Protein AF-A0A662I3J3-F1 (afdb_monomer_lite)

Radius of gyration: 15.55 Å; chains: 1; bounding box: 36×36×42 Å

Sequence (158 aa):
MALTEMMDKYGAEEALRKIFRWGYEMGHKYALRLGKDLKRYTNIFKDSPFFGRLGWYLFSGNIPQVEVHVIEIEGYKVLEIFVRDYNCPWCLGFEYSYPICSYPCGTYEAGTLTWFMLIGKIDEYCAITRESKCKARGGPCCKLSVVYSKRAFNRKVR

pLDDT: mean 90.71, std 9.16, range [44.16, 97.69]

Secondary structure (DSSP, 8-state):
-HHHHHHHHH-HHHHHHHHHHHHHHHHHHHHHHTHHHHTT---HHH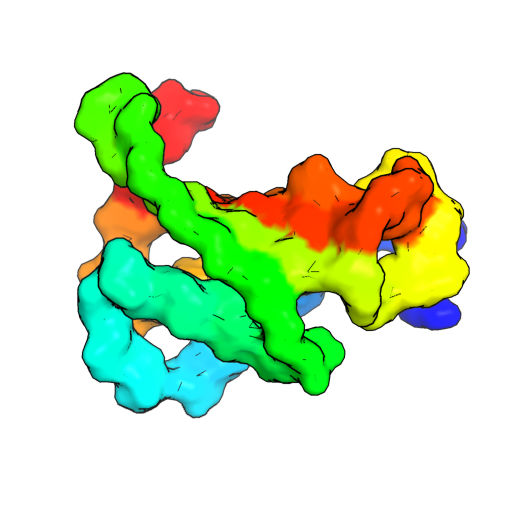HHHHHHHHHHHHHHSSPPEEEEEEEEETTEEEEEEEEEETT-GGGTT---SS--THHHHHHHHHHHHHHHHHTT-TTTEEEEEEEEE-GGGT-SSEEEEEEEEEHHHHTT--

Structure (mmCIF, N/CA/C/O backbone):
data_AF-A0A662I3J3-F1
#
_entry.id   AF-A0A662I3J3-F1
#
loop_
_atom_site.group_PDB
_atom_site.id
_atom_site.type_symbol
_atom_site.label_atom_id
_atom_site.label_alt_id
_atom_site.label_comp_id
_atom_site.label_asym_id
_atom_site.label_entity_id
_atom_site.label_seq_id
_atom_site.pdbx_PDB_ins_code
_atom_site.Cartn_x
_atom_site.Cartn_y
_atom_site.Cartn_z
_atom_site.occupancy
_atom_site.B_iso_or_equiv
_atom_site.auth_seq_id
_atom_site.auth_comp_id
_atom_site.auth_asym_id
_atom_site.auth_atom_id
_atom_site.pdbx_PDB_model_num
ATOM 1 N N . MET A 1 1 ? 11.584 -10.710 -17.790 1.00 62.31 1 MET A N 1
ATOM 2 C CA . MET A 1 1 ? 10.938 -10.471 -16.473 1.00 62.31 1 MET A CA 1
ATOM 3 C C . MET A 1 1 ? 9.516 -10.047 -16.775 1.00 62.31 1 MET A C 1
ATOM 5 O O . MET A 1 1 ? 9.337 -9.211 -17.646 1.00 62.31 1 MET A O 1
ATOM 9 N N . ALA A 1 2 ? 8.512 -10.558 -16.062 1.00 79.12 2 ALA A N 1
ATOM 10 C CA . ALA A 1 2 ? 7.109 -10.325 -16.426 1.00 79.12 2 ALA A CA 1
ATOM 11 C C . ALA A 1 2 ? 6.741 -8.837 -16.644 1.00 79.12 2 ALA A C 1
ATOM 13 O O . ALA A 1 2 ? 5.968 -8.531 -17.545 1.00 79.12 2 ALA A O 1
ATOM 14 N N . LEU A 1 3 ? 7.328 -7.898 -15.884 1.00 83.75 3 LEU A N 1
ATOM 15 C CA . LEU A 1 3 ? 7.091 -6.461 -16.075 1.00 83.75 3 LEU A CA 1
ATOM 16 C C . LEU A 1 3 ? 7.654 -5.921 -17.401 1.00 83.75 3 LEU A C 1
ATOM 18 O O . LEU A 1 3 ? 6.933 -5.205 -18.088 1.00 83.75 3 LEU A O 1
ATOM 22 N N . THR A 1 4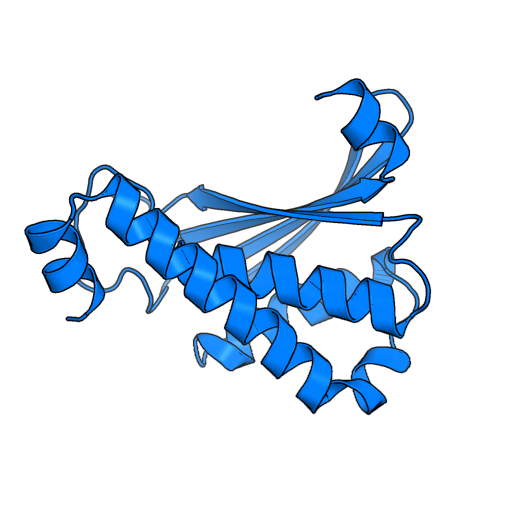 ? 8.896 -6.260 -17.774 1.00 83.06 4 THR A N 1
ATOM 23 C CA . THR A 1 4 ? 9.499 -5.795 -19.041 1.00 83.06 4 THR A CA 1
ATOM 24 C C . THR A 1 4 ? 8.694 -6.302 -20.230 1.00 83.06 4 THR A C 1
ATOM 26 O O . THR A 1 4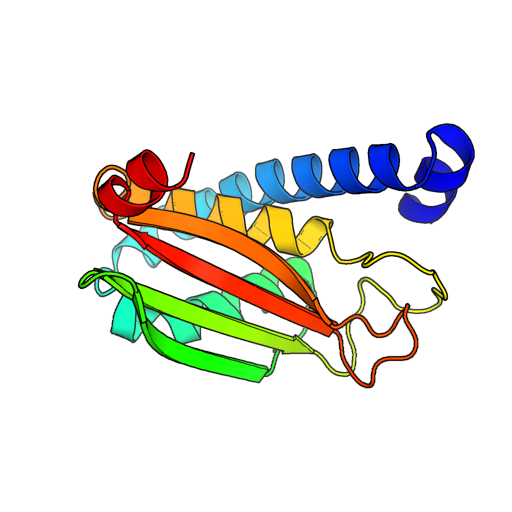 ? 8.287 -5.521 -21.077 1.00 83.06 4 THR A O 1
ATOM 29 N N . GLU A 1 5 ? 8.338 -7.587 -20.217 1.00 86.56 5 GLU A N 1
ATOM 30 C CA . GLU A 1 5 ? 7.530 -8.211 -21.272 1.00 86.56 5 GLU A CA 1
ATOM 31 C C . GLU A 1 5 ? 6.141 -7.562 -21.396 1.00 86.56 5 GLU A C 1
ATOM 33 O O . GLU A 1 5 ? 5.612 -7.396 -22.495 1.00 86.56 5 GLU A O 1
ATOM 38 N N . MET A 1 6 ? 5.538 -7.158 -20.273 1.00 89.69 6 MET A N 1
ATOM 39 C CA . MET A 1 6 ? 4.275 -6.423 -20.284 1.00 89.69 6 MET A CA 1
ATOM 40 C C . MET A 1 6 ? 4.431 -4.996 -20.812 1.00 89.69 6 MET A C 1
ATOM 42 O O . MET A 1 6 ? 3.553 -4.541 -21.545 1.00 89.69 6 MET A O 1
ATOM 46 N N . MET A 1 7 ? 5.508 -4.297 -20.447 1.00 90.50 7 MET A N 1
ATOM 47 C CA . MET A 1 7 ? 5.792 -2.949 -20.947 1.00 90.50 7 MET A CA 1
ATOM 48 C C . MET A 1 7 ? 6.019 -2.961 -22.459 1.00 90.50 7 MET A C 1
ATOM 50 O O . MET A 1 7 ? 5.418 -2.146 -23.155 1.00 90.50 7 MET A O 1
ATOM 54 N N . ASP A 1 8 ? 6.792 -3.922 -22.964 1.00 89.44 8 ASP A N 1
ATOM 55 C CA . ASP A 1 8 ? 7.070 -4.073 -24.395 1.00 89.44 8 ASP A CA 1
ATOM 56 C C . ASP A 1 8 ? 5.792 -4.381 -25.190 1.00 89.44 8 ASP A C 1
ATOM 58 O O . ASP A 1 8 ? 5.596 -3.880 -26.295 1.00 89.44 8 ASP A O 1
ATOM 62 N N . LYS A 1 9 ? 4.884 -5.182 -24.617 1.00 94.44 9 LYS A N 1
ATOM 63 C CA . LYS A 1 9 ? 3.655 -5.614 -25.294 1.00 94.44 9 LYS A CA 1
ATOM 64 C C . LYS A 1 9 ? 2.503 -4.606 -25.229 1.00 94.44 9 LYS A C 1
ATOM 66 O O . LYS A 1 9 ? 1.732 -4.514 -26.181 1.00 94.44 9 LYS A O 1
ATOM 71 N N . TYR A 1 10 ? 2.319 -3.921 -24.100 1.00 92.38 10 TYR A N 1
ATOM 72 C CA . TYR A 1 10 ? 1.129 -3.093 -23.837 1.00 92.38 10 TYR A CA 1
ATOM 73 C C . TYR A 1 10 ? 1.438 -1.604 -23.638 1.00 92.38 10 TYR A C 1
ATOM 75 O O . TYR A 1 10 ? 0.510 -0.805 -23.519 1.00 92.38 10 TYR A O 1
ATOM 83 N N . GLY A 1 11 ? 2.715 -1.225 -23.577 1.00 92.31 11 GLY A N 1
ATOM 84 C CA . GLY A 1 11 ? 3.152 0.095 -23.143 1.00 92.31 11 GLY A CA 1
ATOM 85 C C . GLY A 1 11 ? 3.249 0.212 -21.619 1.00 92.31 11 GLY A C 1
ATOM 86 O O . GLY A 1 11 ? 2.600 -0.514 -20.860 1.00 92.31 11 GLY A O 1
ATOM 87 N N . ALA A 1 12 ? 4.073 1.158 -21.164 1.00 90.00 12 ALA A N 1
ATOM 88 C CA . ALA A 1 12 ? 4.394 1.347 -19.751 1.00 90.00 12 ALA A CA 1
ATOM 89 C C . ALA A 1 12 ? 3.161 1.568 -18.870 1.00 90.00 12 ALA A C 1
ATOM 91 O O . ALA A 1 12 ? 2.994 0.900 -17.853 1.00 90.00 12 ALA A O 1
ATOM 92 N N . GLU A 1 13 ? 2.285 2.492 -19.259 1.00 91.19 13 GLU A N 1
ATOM 93 C CA . GLU A 1 13 ? 1.138 2.887 -18.443 1.00 91.19 13 GLU A CA 1
ATOM 94 C C . GLU A 1 13 ? 0.161 1.724 -18.226 1.00 91.19 13 GLU A C 1
ATOM 96 O O . GLU A 1 13 ? -0.219 1.423 -17.092 1.00 91.19 13 GLU A O 1
ATOM 101 N N . GLU A 1 14 ? -0.194 1.010 -19.296 1.00 93.88 14 GLU A N 1
ATOM 102 C CA . GLU A 1 14 ? -1.112 -0.125 -19.206 1.00 93.88 14 GLU A CA 1
ATOM 103 C C . GLU A 1 14 ? -0.477 -1.307 -18.462 1.00 93.88 14 GLU A C 1
ATOM 105 O O . GLU A 1 14 ? -1.155 -1.971 -17.671 1.00 93.88 14 GLU A O 1
ATOM 110 N N . ALA A 1 15 ? 0.825 -1.550 -18.651 1.00 93.56 15 ALA A N 1
ATOM 111 C CA . ALA A 1 15 ? 1.559 -2.555 -17.890 1.00 93.56 15 ALA A CA 1
ATOM 112 C C . ALA A 1 15 ? 1.524 -2.248 -16.385 1.00 93.56 15 ALA A C 1
ATOM 114 O O . ALA A 1 15 ? 1.117 -3.100 -15.592 1.00 93.56 15 ALA A O 1
ATOM 115 N N . LEU A 1 16 ? 1.856 -1.015 -15.989 1.00 93.12 16 LEU A N 1
ATOM 116 C CA . LEU A 1 16 ? 1.829 -0.575 -14.592 1.00 93.12 16 LEU A CA 1
ATOM 117 C C . LEU A 1 16 ? 0.412 -0.631 -14.004 1.00 93.12 16 LEU A C 1
ATOM 119 O O . LEU A 1 16 ? 0.238 -1.080 -12.870 1.00 93.12 16 LEU A O 1
ATOM 123 N N . ARG A 1 17 ? -0.623 -0.277 -14.781 1.00 94.62 17 ARG A N 1
ATOM 124 C CA . ARG A 1 17 ? -2.031 -0.402 -14.367 1.00 94.62 17 ARG A CA 1
ATOM 125 C C . ARG A 1 17 ? -2.424 -1.853 -14.095 1.00 94.62 17 ARG A C 1
ATOM 127 O O . ARG A 1 17 ? -3.085 -2.135 -13.095 1.00 94.62 17 ARG A O 1
ATOM 134 N N . LYS A 1 18 ? -2.032 -2.787 -14.966 1.00 95.50 18 LYS A N 1
ATOM 135 C CA . LYS A 1 18 ? -2.298 -4.223 -14.779 1.00 95.50 18 LYS A CA 1
ATOM 136 C C . LYS A 1 18 ? -1.550 -4.778 -13.568 1.00 95.50 18 LYS A C 1
ATOM 138 O O . LYS A 1 18 ? -2.143 -5.496 -12.768 1.00 95.50 18 LYS A O 1
ATOM 143 N N . ILE A 1 19 ? -0.288 -4.397 -13.394 1.00 94.44 19 ILE A N 1
ATOM 144 C CA . ILE A 1 19 ? 0.533 -4.806 -12.250 1.00 94.44 19 ILE A CA 1
ATOM 145 C C . ILE A 1 19 ? -0.014 -4.244 -10.931 1.00 94.44 19 ILE A C 1
ATOM 147 O O . ILE A 1 19 ? -0.059 -4.964 -9.934 1.00 94.44 19 ILE A O 1
ATOM 151 N N . PHE A 1 20 ? -0.511 -3.004 -10.927 1.00 95.88 20 PHE A N 1
ATOM 152 C CA . PHE A 1 20 ? -1.235 -2.444 -9.787 1.00 95.88 20 PHE A CA 1
ATOM 153 C C . PHE A 1 20 ? -2.474 -3.275 -9.445 1.00 95.88 20 PHE A C 1
ATOM 155 O O . PHE A 1 20 ? -2.656 -3.641 -8.287 1.00 95.88 20 PHE A O 1
ATOM 162 N N . ARG A 1 21 ? -3.313 -3.608 -10.438 1.00 96.81 21 ARG A N 1
ATOM 163 C CA . ARG A 1 21 ? -4.515 -4.436 -10.223 1.00 96.81 21 ARG A CA 1
ATOM 164 C C . ARG A 1 21 ? -4.166 -5.806 -9.655 1.00 96.81 21 ARG A C 1
ATOM 166 O O . ARG A 1 21 ? -4.836 -6.268 -8.738 1.00 96.81 21 ARG A O 1
ATOM 173 N N . TRP A 1 22 ? -3.095 -6.420 -10.147 1.00 95.69 22 TRP A N 1
ATOM 174 C CA . TRP A 1 22 ? -2.628 -7.688 -9.603 1.00 95.69 22 TRP A CA 1
ATOM 175 C C . TRP A 1 22 ? -2.200 -7.550 -8.136 1.00 95.69 22 TRP A C 1
ATOM 177 O O . TRP A 1 22 ? -2.652 -8.324 -7.293 1.00 95.69 22 TRP A O 1
ATOM 187 N N . GLY A 1 23 ? -1.410 -6.524 -7.807 1.00 96.56 23 GLY A N 1
ATOM 188 C CA . GLY A 1 23 ? -1.071 -6.207 -6.418 1.00 96.56 23 GLY A CA 1
ATOM 189 C C . GLY A 1 23 ? -2.315 -5.994 -5.556 1.00 96.56 23 GLY A C 1
ATOM 190 O O . GLY A 1 23 ? -2.425 -6.549 -4.468 1.00 96.56 23 GLY A O 1
ATOM 191 N N . TYR A 1 24 ? -3.305 -5.271 -6.075 1.00 97.69 24 TYR A N 1
ATOM 192 C CA . TYR A 1 24 ? -4.575 -5.015 -5.403 1.00 97.69 24 TYR A CA 1
ATOM 193 C C . TYR A 1 24 ? -5.333 -6.314 -5.063 1.00 97.69 24 TYR A C 1
ATOM 195 O O . TYR A 1 24 ? -5.725 -6.537 -3.918 1.00 97.69 24 TYR A O 1
ATOM 203 N N . GLU A 1 25 ? -5.474 -7.243 -6.008 1.00 97.62 25 GLU A N 1
ATOM 204 C CA . GLU A 1 25 ? -6.082 -8.552 -5.730 1.00 97.62 25 GLU A CA 1
ATOM 205 C C . GLU A 1 25 ? -5.295 -9.360 -4.685 1.00 97.62 25 GLU A C 1
ATOM 207 O O . GLU A 1 25 ? -5.880 -10.003 -3.806 1.00 97.62 25 GLU A O 1
ATOM 212 N N . MET A 1 26 ? -3.963 -9.318 -4.756 1.00 96.94 26 MET A N 1
ATOM 213 C CA . MET A 1 26 ? -3.094 -10.024 -3.816 1.00 96.94 26 MET A CA 1
ATOM 214 C C . MET A 1 26 ? -3.151 -9.424 -2.409 1.00 96.94 26 MET A C 1
ATOM 216 O O . MET A 1 26 ? -3.193 -10.174 -1.434 1.00 96.94 26 MET A O 1
ATOM 220 N N . GLY A 1 27 ? -3.246 -8.099 -2.284 1.00 97.06 27 GLY A N 1
ATOM 221 C CA . GLY A 1 27 ? -3.412 -7.402 -1.007 1.00 97.06 27 GLY A CA 1
ATOM 222 C C . GLY A 1 27 ? -4.642 -7.873 -0.236 1.00 97.06 27 GLY A C 1
ATOM 223 O O . GLY A 1 27 ? -4.536 -8.201 0.948 1.00 97.06 27 GLY A O 1
ATOM 224 N N . HIS A 1 28 ? -5.785 -8.012 -0.919 1.00 97.12 28 HIS A N 1
ATOM 225 C CA . HIS A 1 28 ? -6.989 -8.603 -0.328 1.00 97.12 28 HIS A CA 1
ATOM 226 C C . HIS A 1 28 ? -6.739 -10.029 0.176 1.00 97.12 28 HIS A C 1
ATOM 228 O O . HIS A 1 28 ? -7.050 -10.351 1.325 1.00 97.12 28 HIS A O 1
ATOM 234 N N . LYS A 1 29 ? -6.137 -10.884 -0.660 1.00 96.44 29 LYS A N 1
ATOM 235 C CA . LYS A 1 29 ? -5.854 -12.285 -0.311 1.00 96.44 29 LYS A CA 1
ATOM 236 C C . LYS A 1 29 ? -4.929 -12.405 0.903 1.00 96.44 29 LYS A C 1
ATOM 238 O O . LYS A 1 29 ? -5.207 -13.203 1.798 1.00 96.44 29 LYS A O 1
ATOM 243 N N . TYR A 1 30 ? -3.858 -11.611 0.965 1.00 94.81 30 TYR A N 1
ATOM 244 C CA . TYR A 1 30 ? -2.925 -11.628 2.094 1.00 94.81 30 TYR A CA 1
ATOM 245 C C . TYR A 1 30 ? -3.593 -11.188 3.396 1.00 94.81 30 TYR A C 1
ATOM 247 O O . TYR A 1 30 ? -3.467 -11.873 4.412 1.00 94.81 30 TYR A O 1
ATOM 255 N N . ALA A 1 31 ? -4.350 -10.090 3.367 1.00 95.50 31 ALA A N 1
ATOM 256 C CA . ALA A 1 31 ? -5.037 -9.597 4.553 1.00 95.50 31 ALA A CA 1
ATOM 257 C C . ALA A 1 31 ? -6.121 -10.571 5.047 1.00 95.50 31 ALA A C 1
ATOM 259 O O . ALA A 1 31 ? -6.225 -10.810 6.249 1.00 95.50 31 ALA A O 1
ATOM 260 N N . LEU A 1 32 ? -6.881 -11.199 4.141 1.00 95.81 32 LEU A N 1
ATOM 261 C CA . LEU A 1 32 ? -7.865 -12.227 4.503 1.00 95.81 32 LEU A CA 1
ATOM 262 C C . LEU A 1 32 ? -7.211 -13.466 5.126 1.00 95.81 32 LEU A C 1
ATOM 264 O O . LEU A 1 32 ? -7.730 -13.993 6.111 1.00 95.81 32 LEU A O 1
ATOM 268 N N . ARG A 1 33 ? -6.050 -13.901 4.613 1.00 94.94 33 ARG A N 1
ATOM 269 C CA . ARG A 1 33 ? -5.284 -15.023 5.187 1.00 94.94 33 ARG A CA 1
ATOM 270 C C . ARG A 1 33 ? -4.870 -14.758 6.637 1.00 94.94 33 ARG A C 1
ATOM 272 O O . ARG A 1 33 ? -4.870 -15.683 7.441 1.00 94.94 33 ARG A O 1
ATOM 279 N N . LEU A 1 34 ? -4.563 -13.506 6.968 1.00 93.69 34 LEU A N 1
ATOM 280 C CA . LEU A 1 34 ? -4.208 -13.060 8.319 1.00 93.69 34 LEU A CA 1
ATOM 281 C C . LEU A 1 34 ? -5.421 -12.582 9.133 1.00 93.69 34 LEU A C 1
ATOM 283 O O . LEU A 1 34 ? -5.264 -12.026 10.217 1.00 93.69 34 LEU A O 1
ATOM 287 N N . GLY A 1 35 ? -6.645 -12.770 8.632 1.00 92.75 35 GLY A N 1
ATOM 288 C CA . GLY A 1 35 ? -7.813 -12.033 9.109 1.00 92.75 35 GLY A CA 1
ATOM 289 C C . GLY A 1 35 ? -8.119 -12.189 10.602 1.00 92.75 35 GLY A C 1
ATOM 290 O O . GLY A 1 35 ? -8.577 -11.234 11.227 1.00 92.75 35 GLY A O 1
ATOM 291 N N . LYS A 1 36 ? -7.843 -13.355 11.205 1.00 91.69 36 LYS A N 1
ATOM 292 C CA . LYS A 1 36 ? -8.017 -13.561 12.658 1.00 91.69 36 LYS A CA 1
ATOM 293 C C . LYS A 1 36 ? -7.029 -12.734 13.483 1.00 91.69 36 LYS A C 1
ATOM 295 O O . LYS A 1 36 ? -7.409 -12.207 14.526 1.00 91.69 36 LYS A O 1
ATOM 300 N N . ASP A 1 37 ? -5.795 -12.610 13.010 1.00 93.19 37 ASP A N 1
ATOM 301 C CA . ASP A 1 37 ? -4.736 -11.870 13.690 1.00 93.19 37 ASP A CA 1
ATOM 302 C C . ASP A 1 37 ? -4.916 -10.365 13.496 1.00 93.19 37 ASP A C 1
ATOM 304 O O . ASP A 1 37 ? -4.853 -9.607 14.462 1.00 93.19 37 ASP A O 1
ATOM 308 N N . LEU A 1 38 ? -5.257 -9.932 12.275 1.00 93.00 38 LEU A N 1
ATOM 309 C CA . LEU A 1 38 ? -5.449 -8.512 11.961 1.00 93.00 38 LEU A CA 1
ATOM 310 C C . LEU A 1 38 ? -6.603 -7.872 12.742 1.00 93.00 38 LEU A C 1
ATOM 312 O O . LEU A 1 38 ? -6.527 -6.696 13.087 1.00 93.00 38 LEU A O 1
ATOM 316 N N . LYS A 1 39 ? -7.642 -8.643 13.087 1.00 93.81 39 LYS A N 1
ATOM 317 C CA . LYS A 1 39 ? -8.773 -8.172 13.908 1.00 93.81 39 LYS A CA 1
ATOM 318 C C . LYS A 1 39 ? -8.376 -7.705 15.310 1.00 93.81 39 LYS A C 1
ATOM 320 O O . LYS A 1 39 ? -9.139 -6.976 15.935 1.00 93.81 39 LYS A O 1
ATOM 325 N N . ARG A 1 40 ? -7.207 -8.114 15.811 1.00 93.94 40 ARG A N 1
ATOM 326 C CA . ARG A 1 40 ? -6.694 -7.700 17.127 1.00 93.94 40 ARG A CA 1
ATOM 327 C C . ARG A 1 40 ? -6.129 -6.276 17.115 1.00 93.94 40 ARG A C 1
ATOM 329 O O . ARG A 1 40 ? -5.991 -5.676 18.176 1.00 93.94 40 ARG A O 1
ATOM 336 N N . TYR A 1 41 ? -5.829 -5.741 15.933 1.00 94.38 41 TYR A N 1
ATOM 337 C CA . TYR A 1 41 ? -5.244 -4.419 15.731 1.00 94.38 41 TYR A CA 1
ATOM 338 C C . TYR A 1 41 ? -6.336 -3.434 15.314 1.00 94.38 41 TYR A C 1
ATOM 340 O O . TYR A 1 41 ? -6.605 -3.242 14.129 1.00 94.38 41 TYR A O 1
ATOM 348 N N . THR A 1 42 ? -7.039 -2.871 16.294 1.00 93.12 42 THR A N 1
ATOM 349 C CA . THR A 1 42 ? -8.198 -1.993 16.067 1.00 93.12 42 THR A CA 1
ATOM 350 C C . THR A 1 42 ? -7.852 -0.506 16.114 1.00 93.12 42 THR A C 1
ATOM 352 O O . THR A 1 42 ? -8.666 0.326 15.707 1.00 93.12 42 THR A O 1
ATOM 355 N N . ASN A 1 43 ? -6.656 -0.136 16.584 1.00 92.69 43 ASN A N 1
ATOM 356 C CA . ASN A 1 43 ? -6.248 1.256 16.698 1.00 92.69 43 ASN A CA 1
ATOM 357 C C . ASN A 1 43 ? -5.445 1.660 15.462 1.00 92.69 43 ASN A C 1
ATOM 359 O O . ASN A 1 43 ? -4.225 1.512 15.422 1.00 92.69 43 ASN A O 1
ATOM 363 N N . ILE A 1 44 ? -6.139 2.232 14.472 1.00 90.75 44 ILE A N 1
ATOM 364 C CA . ILE A 1 44 ? -5.548 2.589 13.175 1.00 90.75 44 ILE A CA 1
ATOM 365 C C . ILE A 1 44 ? -4.244 3.378 13.339 1.00 90.75 44 ILE A C 1
ATOM 367 O O . ILE A 1 44 ? -3.241 3.038 12.721 1.00 90.75 44 ILE A O 1
ATOM 371 N N . PHE A 1 45 ? -4.222 4.390 14.203 1.00 88.31 45 PHE A N 1
ATOM 372 C CA . PHE A 1 45 ? -3.060 5.262 14.382 1.00 88.31 45 PHE A CA 1
ATOM 373 C C . PHE A 1 45 ? -1.876 4.533 15.024 1.00 88.31 45 PHE A C 1
ATOM 375 O O . PHE A 1 45 ? -0.747 4.657 14.554 1.00 88.31 45 PHE A O 1
ATOM 382 N N . LYS A 1 46 ? -2.136 3.752 16.077 1.00 91.56 46 LYS A N 1
ATOM 383 C CA . LYS A 1 46 ? -1.100 3.022 16.818 1.00 91.56 46 LYS A CA 1
ATOM 384 C C . LYS A 1 46 ? -0.544 1.840 16.026 1.00 91.56 46 LYS A C 1
ATOM 386 O O . LYS A 1 46 ? 0.651 1.565 16.098 1.00 91.56 46 LYS A O 1
ATOM 391 N N . ASP A 1 47 ? -1.400 1.154 15.277 1.00 93.88 47 ASP A N 1
ATOM 392 C CA . ASP A 1 47 ? -1.067 -0.124 14.649 1.00 93.88 47 ASP A CA 1
ATOM 393 C C . ASP A 1 47 ? -0.483 0.055 13.236 1.00 93.88 47 ASP A C 1
ATOM 395 O O . ASP A 1 47 ? 0.230 -0.813 12.733 1.00 93.88 47 ASP A O 1
ATOM 399 N N . SER A 1 48 ? -0.700 1.210 12.601 1.00 91.94 48 SER A N 1
ATOM 400 C CA . SER A 1 48 ? -0.207 1.524 11.250 1.00 91.94 48 SER A CA 1
ATOM 401 C C . SER A 1 48 ? 1.286 1.275 10.996 1.00 91.94 48 SER A C 1
ATOM 403 O O . SER A 1 48 ? 1.604 0.696 9.953 1.00 91.94 48 SER A O 1
ATOM 405 N N . PRO A 1 49 ? 2.224 1.631 11.902 1.00 93.56 49 PRO A N 1
ATOM 406 C CA . PRO A 1 49 ? 3.639 1.319 11.702 1.00 93.56 49 PRO A CA 1
ATOM 407 C C . PRO A 1 49 ? 3.911 -0.185 11.562 1.00 93.56 49 PRO A C 1
ATOM 409 O O . PRO A 1 49 ? 4.804 -0.586 10.817 1.00 93.56 49 PRO A O 1
ATOM 412 N N . PHE A 1 50 ? 3.158 -1.026 12.279 1.00 93.31 50 PHE A N 1
ATOM 413 C CA . PHE A 1 50 ? 3.271 -2.477 12.165 1.00 93.31 50 PHE A CA 1
ATOM 414 C C . PHE A 1 50 ? 2.790 -2.952 10.792 1.00 93.31 50 PHE A C 1
ATOM 416 O O . PHE A 1 50 ? 3.515 -3.691 10.131 1.00 93.31 50 PHE A O 1
ATOM 423 N N . PHE A 1 51 ? 1.644 -2.461 10.314 1.00 92.25 51 PHE A N 1
ATOM 424 C CA . PHE A 1 51 ? 1.131 -2.794 8.980 1.00 92.25 51 PHE A CA 1
ATOM 425 C C . PHE A 1 51 ? 2.073 -2.366 7.853 1.00 92.25 51 PHE A C 1
ATOM 427 O O . PHE A 1 51 ? 2.296 -3.141 6.924 1.00 92.25 51 PHE A O 1
ATOM 434 N N . GLY A 1 52 ? 2.685 -1.183 7.965 1.00 93.50 52 GLY A N 1
ATOM 435 C CA . GLY A 1 52 ? 3.693 -0.710 7.013 1.00 93.50 52 GLY A CA 1
ATOM 436 C C . GLY A 1 52 ? 4.963 -1.571 6.963 1.00 93.50 52 GLY A C 1
ATOM 437 O O . GLY A 1 52 ? 5.685 -1.537 5.974 1.00 93.50 52 GLY A O 1
ATOM 438 N N . ARG A 1 53 ? 5.267 -2.353 8.009 1.00 95.88 53 ARG A N 1
ATOM 439 C CA . ARG A 1 53 ? 6.378 -3.324 7.984 1.00 95.88 53 ARG A CA 1
ATOM 440 C C . ARG A 1 53 ? 5.914 -4.698 7.529 1.00 95.88 53 ARG A C 1
ATOM 442 O O . ARG A 1 53 ? 6.546 -5.300 6.667 1.00 95.88 53 ARG A O 1
ATOM 449 N N . LEU A 1 54 ? 4.813 -5.179 8.105 1.00 93.81 54 LEU A N 1
ATOM 450 C CA . LEU A 1 54 ? 4.256 -6.497 7.829 1.00 93.81 54 LEU A CA 1
ATOM 451 C C . LEU A 1 54 ? 3.908 -6.649 6.350 1.00 93.81 54 LEU A C 1
ATOM 453 O O . LEU A 1 54 ? 4.273 -7.656 5.755 1.00 93.81 54 LEU A O 1
ATOM 457 N N . GLY A 1 55 ? 3.241 -5.650 5.761 1.00 92.81 55 GLY A N 1
ATOM 458 C CA . GLY A 1 55 ? 2.885 -5.666 4.346 1.00 92.81 55 GLY A CA 1
ATOM 459 C C . GLY A 1 55 ? 4.116 -5.922 3.486 1.00 92.81 55 GLY A C 1
ATOM 460 O O . GLY A 1 55 ? 4.189 -6.947 2.816 1.00 92.81 55 GLY A O 1
ATOM 461 N N . TRP A 1 56 ? 5.115 -5.044 3.583 1.00 95.44 56 TRP A N 1
ATOM 462 C CA . TRP A 1 56 ? 6.348 -5.156 2.804 1.00 95.44 56 TRP A CA 1
ATOM 463 C C . TRP A 1 56 ? 7.073 -6.474 3.036 1.00 95.44 56 TRP A C 1
ATOM 465 O O . TRP A 1 56 ? 7.483 -7.107 2.073 1.00 95.44 56 TRP A O 1
ATOM 475 N N . TYR A 1 57 ? 7.175 -6.933 4.283 1.00 94.31 57 TYR A N 1
ATOM 476 C CA . TYR A 1 57 ? 7.811 -8.212 4.580 1.00 94.31 57 TYR A CA 1
ATOM 477 C C . TYR A 1 57 ? 7.128 -9.383 3.863 1.00 94.31 57 TYR A C 1
ATOM 479 O O . TYR A 1 57 ? 7.808 -10.219 3.271 1.00 94.31 57 TYR A O 1
ATOM 487 N N . LEU A 1 58 ? 5.792 -9.416 3.845 1.00 91.75 58 LEU A N 1
ATOM 488 C CA . LEU A 1 58 ? 5.031 -10.505 3.226 1.00 91.75 58 LEU A CA 1
ATOM 489 C C . LEU A 1 58 ? 5.218 -10.600 1.711 1.00 91.75 58 LEU A C 1
ATOM 491 O O . LEU A 1 58 ? 5.161 -11.706 1.178 1.00 91.75 58 LEU A O 1
ATOM 495 N N . PHE A 1 59 ? 5.397 -9.474 1.014 1.00 88.00 59 PHE A N 1
ATOM 496 C CA . PHE A 1 59 ? 5.495 -9.481 -0.448 1.00 88.00 59 PHE A CA 1
ATOM 497 C C . PHE A 1 59 ? 6.908 -9.234 -0.993 1.00 88.00 59 PHE A C 1
ATOM 499 O O . PHE A 1 59 ? 7.213 -9.722 -2.075 1.00 88.00 59 PHE A O 1
ATOM 506 N N . SER A 1 60 ? 7.770 -8.516 -0.273 1.00 91.06 60 SER A N 1
ATOM 507 C CA . SER A 1 60 ? 9.142 -8.183 -0.691 1.00 91.06 60 SER A CA 1
ATOM 508 C C . SER A 1 60 ? 10.207 -9.055 -0.024 1.00 91.06 60 SER A C 1
ATOM 510 O O . SER A 1 60 ? 11.338 -9.092 -0.498 1.00 91.06 60 SER A O 1
ATOM 512 N N . GLY A 1 61 ? 9.885 -9.731 1.085 1.00 92.06 61 GLY A N 1
ATOM 513 C CA . GLY A 1 61 ? 10.815 -10.614 1.800 1.00 92.06 61 GLY A CA 1
ATOM 514 C C . GLY A 1 61 ? 11.854 -9.909 2.683 1.00 92.06 61 GLY A C 1
ATOM 515 O O . GLY A 1 61 ? 12.689 -10.577 3.287 1.00 92.06 61 GLY A O 1
ATOM 516 N N . ASN A 1 62 ? 11.812 -8.580 2.802 1.00 92.81 62 ASN A N 1
ATOM 517 C CA . ASN A 1 62 ? 12.689 -7.788 3.669 1.00 92.81 62 ASN A CA 1
ATOM 518 C C . ASN A 1 62 ? 11.889 -6.792 4.531 1.00 92.81 62 ASN A C 1
ATOM 520 O O . ASN A 1 62 ? 10.684 -6.622 4.358 1.00 92.81 62 ASN A O 1
ATOM 524 N N . ILE A 1 63 ? 12.544 -6.156 5.506 1.00 94.19 63 ILE A N 1
ATOM 525 C CA . ILE A 1 63 ? 11.909 -5.173 6.396 1.00 94.19 63 ILE A CA 1
ATOM 526 C C . ILE A 1 63 ? 12.240 -3.759 5.895 1.00 94.19 63 ILE A C 1
ATOM 528 O O . ILE A 1 63 ? 13.422 -3.426 5.792 1.00 94.19 63 ILE A O 1
ATOM 532 N N . PRO A 1 64 ? 11.235 -2.910 5.614 1.00 96.25 64 PRO A N 1
ATOM 533 C CA . PRO A 1 64 ? 11.453 -1.534 5.192 1.00 96.25 64 PRO A CA 1
ATOM 534 C C . PRO A 1 64 ? 11.628 -0.604 6.401 1.00 96.25 64 PRO A C 1
ATOM 536 O O . PRO A 1 64 ? 11.250 -0.927 7.532 1.00 96.25 64 PRO A O 1
ATOM 539 N N . GLN A 1 65 ? 12.106 0.612 6.146 1.00 97.50 65 GLN A N 1
ATOM 540 C CA . GLN A 1 65 ? 11.950 1.727 7.076 1.00 97.50 65 GLN A CA 1
ATOM 541 C C . GLN A 1 65 ? 10.516 2.267 6.974 1.00 97.50 65 GLN A C 1
ATOM 543 O O . GLN A 1 65 ? 10.013 2.487 5.872 1.00 97.50 65 GLN A O 1
ATOM 548 N N . VAL A 1 66 ? 9.858 2.490 8.115 1.00 97.50 66 VAL A N 1
ATOM 549 C CA . VAL A 1 66 ? 8.484 3.014 8.167 1.00 97.50 66 VAL A CA 1
ATOM 550 C C . VAL A 1 66 ? 8.426 4.272 9.018 1.00 97.50 66 VAL A C 1
ATOM 552 O O . VAL A 1 66 ? 8.826 4.249 10.179 1.00 97.50 66 VAL A O 1
ATOM 555 N N . GLU A 1 67 ? 7.895 5.346 8.444 1.00 96.50 67 GLU A N 1
ATOM 556 C CA . GLU A 1 67 ? 7.639 6.627 9.110 1.00 96.50 67 GLU A CA 1
ATOM 557 C C . GLU A 1 67 ? 6.128 6.888 9.074 1.00 96.50 67 GLU A C 1
ATOM 559 O O . GLU A 1 67 ? 5.475 6.594 8.074 1.00 96.50 67 GLU A O 1
ATOM 564 N N . VAL A 1 68 ? 5.555 7.401 10.164 1.00 95.00 68 VAL A N 1
ATOM 565 C CA . VAL A 1 68 ? 4.120 7.704 10.249 1.00 95.00 68 VAL A CA 1
ATOM 566 C C . VAL A 1 68 ? 3.938 9.147 10.682 1.00 95.00 68 VAL A C 1
ATOM 568 O O . VAL A 1 68 ? 4.486 9.574 11.697 1.00 95.00 68 VAL A O 1
ATOM 571 N N . HIS A 1 69 ? 3.136 9.874 9.920 1.00 94.69 69 HIS A N 1
ATOM 572 C CA . HIS A 1 69 ? 2.821 11.274 10.124 1.00 94.69 69 HIS A CA 1
ATOM 573 C C . HIS A 1 69 ? 1.312 11.432 10.255 1.00 94.69 69 HIS A C 1
ATOM 575 O O . HIS A 1 69 ? 0.543 10.870 9.478 1.00 94.69 69 HIS A O 1
ATOM 581 N N . VAL A 1 70 ? 0.879 12.210 11.241 1.00 92.88 70 VAL A N 1
ATOM 582 C CA . VAL A 1 70 ? -0.502 12.683 11.314 1.00 92.88 70 VAL A CA 1
ATOM 583 C C . VAL A 1 70 ? -0.487 14.118 10.830 1.00 92.88 70 VAL A C 1
ATOM 585 O O . VAL A 1 70 ? 0.149 14.967 11.451 1.00 92.88 70 VAL A O 1
ATOM 588 N N . ILE A 1 71 ? -1.168 14.372 9.723 1.00 91.38 71 ILE A N 1
ATOM 589 C CA . ILE A 1 71 ? -1.335 15.709 9.161 1.00 91.38 71 ILE A CA 1
ATOM 590 C C . ILE A 1 71 ? -2.808 16.098 9.216 1.00 91.38 71 ILE A C 1
ATOM 592 O O . ILE A 1 71 ? -3.694 15.246 9.320 1.00 91.38 71 ILE A O 1
ATOM 596 N N . GLU A 1 72 ? -3.073 17.395 9.162 1.00 88.50 72 GLU A N 1
ATOM 597 C CA . GLU A 1 72 ? -4.426 17.929 9.100 1.00 88.50 72 GLU A CA 1
ATOM 598 C C . GLU A 1 72 ? -4.644 18.579 7.737 1.00 88.50 72 GLU A C 1
ATOM 600 O O . GLU A 1 72 ? -3.870 19.441 7.324 1.00 88.50 72 GLU A O 1
ATOM 605 N N . ILE A 1 73 ? -5.680 18.137 7.026 1.00 84.81 73 ILE A N 1
ATOM 606 C CA . ILE A 1 73 ? -6.075 18.683 5.727 1.00 84.81 73 ILE A CA 1
ATOM 607 C C . ILE A 1 73 ? -7.545 19.072 5.831 1.00 84.81 73 ILE A C 1
ATOM 609 O O . ILE A 1 73 ? -8.386 18.219 6.106 1.00 84.81 73 ILE A O 1
ATOM 613 N N . GLU A 1 74 ? -7.855 20.359 5.656 1.00 83.12 74 GLU A N 1
ATOM 614 C CA . GLU A 1 74 ? -9.228 20.896 5.734 1.00 83.12 74 GLU A CA 1
ATOM 615 C C . GLU A 1 74 ? -9.982 20.501 7.026 1.00 83.12 74 GLU A C 1
ATOM 617 O O . GLU A 1 74 ? -11.173 20.190 7.001 1.00 83.12 74 GLU A O 1
ATOM 622 N N . GLY A 1 75 ? -9.284 20.456 8.167 1.00 81.56 75 GLY A N 1
ATOM 623 C CA . GLY A 1 75 ? -9.863 20.044 9.455 1.00 81.56 75 GLY A CA 1
ATOM 624 C C . GLY A 1 75 ? -9.994 18.527 9.650 1.00 81.56 75 GLY A C 1
ATOM 625 O O . GLY A 1 75 ? -10.473 18.065 10.689 1.00 81.56 75 GLY A O 1
ATOM 626 N N . TYR A 1 76 ? -9.578 17.716 8.672 1.00 83.00 76 TYR A N 1
ATOM 627 C CA . TYR A 1 76 ? -9.573 16.259 8.770 1.00 83.00 76 TYR A CA 1
ATOM 628 C C . TYR A 1 76 ? -8.178 15.741 9.112 1.00 83.00 76 TYR A C 1
ATOM 630 O O . TYR A 1 76 ? -7.198 16.041 8.432 1.00 83.00 76 TYR A O 1
ATOM 638 N N . LYS A 1 77 ? -8.100 14.879 10.132 1.00 86.94 77 LYS A N 1
ATOM 639 C CA . LYS A 1 77 ? -6.883 14.115 10.428 1.00 86.94 77 LYS A CA 1
ATOM 640 C C . LYS A 1 77 ? -6.653 13.070 9.341 1.00 86.94 77 LYS A C 1
ATOM 642 O O . LYS A 1 77 ? -7.485 12.179 9.149 1.00 86.94 77 LYS A O 1
ATOM 647 N N . VAL A 1 78 ? -5.511 13.171 8.680 1.00 90.06 78 VAL A N 1
ATOM 648 C CA . VAL A 1 78 ? -5.028 12.250 7.657 1.00 90.06 78 VAL A CA 1
ATOM 649 C C . VAL A 1 78 ? -3.766 11.581 8.188 1.00 90.06 78 VAL A C 1
ATOM 651 O O . VAL A 1 78 ? -2.873 12.243 8.715 1.00 90.06 78 VAL A O 1
ATOM 654 N N . LEU A 1 79 ? -3.713 10.256 8.094 1.00 93.44 79 LEU A N 1
ATOM 655 C CA . LEU A 1 79 ? -2.526 9.489 8.448 1.00 93.44 79 LEU A CA 1
ATOM 656 C C . LEU A 1 79 ? -1.722 9.234 7.179 1.00 93.44 79 LEU A C 1
ATOM 658 O O . LEU A 1 79 ? -2.219 8.588 6.262 1.00 93.44 79 LEU A O 1
ATOM 662 N N . GLU A 1 80 ? -0.491 9.716 7.129 1.00 94.31 80 GLU A N 1
ATOM 663 C CA . GLU A 1 80 ? 0.440 9.429 6.048 1.00 94.31 80 GLU A CA 1
ATOM 664 C C . GLU A 1 80 ? 1.525 8.482 6.555 1.00 94.31 80 GLU A C 1
ATOM 666 O O . GLU A 1 80 ? 2.209 8.752 7.541 1.00 94.31 80 GLU A O 1
ATOM 671 N N . ILE A 1 81 ? 1.672 7.346 5.886 1.00 96.25 81 ILE A N 1
ATOM 672 C CA . ILE A 1 81 ? 2.669 6.331 6.202 1.00 96.25 81 ILE A CA 1
ATOM 673 C C . ILE A 1 81 ? 3.649 6.281 5.038 1.00 96.25 81 ILE A C 1
ATOM 675 O O . ILE A 1 81 ? 3.265 6.007 3.899 1.00 96.25 81 ILE A O 1
ATOM 679 N N . PHE A 1 82 ? 4.926 6.503 5.325 1.00 97.38 82 PHE A N 1
ATOM 680 C CA . PHE A 1 82 ? 5.993 6.269 4.368 1.00 97.38 82 PHE A CA 1
ATOM 681 C C . PHE A 1 82 ? 6.603 4.898 4.592 1.00 97.38 82 PHE A C 1
ATOM 683 O O . PHE A 1 82 ? 7.141 4.623 5.660 1.00 97.38 82 PHE A O 1
ATOM 690 N N . VAL A 1 83 ? 6.564 4.062 3.558 1.00 97.44 83 VAL A N 1
ATOM 691 C CA . VAL A 1 83 ? 7.275 2.782 3.511 1.00 97.44 83 VAL A CA 1
ATOM 692 C C . VAL A 1 83 ? 8.457 2.953 2.571 1.00 97.44 83 VAL A C 1
ATOM 694 O O . VAL A 1 83 ? 8.269 3.192 1.378 1.00 97.44 83 VAL A O 1
ATOM 697 N N . ARG A 1 84 ? 9.673 2.883 3.108 1.00 97.44 84 ARG A N 1
ATOM 698 C CA . ARG A 1 84 ? 10.910 3.172 2.384 1.00 97.44 84 ARG A CA 1
ATOM 699 C C . ARG A 1 84 ? 11.831 1.963 2.370 1.00 97.44 84 ARG A C 1
ATOM 701 O O . ARG A 1 84 ? 12.143 1.404 3.417 1.00 97.44 84 ARG A O 1
ATOM 708 N N . ASP A 1 85 ? 12.319 1.622 1.185 1.00 96.25 85 ASP A N 1
ATOM 709 C CA . ASP A 1 85 ? 13.288 0.551 0.994 1.00 96.25 85 ASP A CA 1
ATOM 710 C C . ASP A 1 85 ? 14.450 1.023 0.109 1.00 96.25 85 ASP A C 1
ATOM 712 O O . ASP A 1 85 ? 14.271 1.449 -1.038 1.00 96.25 85 ASP A O 1
ATOM 716 N N . TYR A 1 86 ? 15.660 0.963 0.666 1.00 94.69 86 TYR A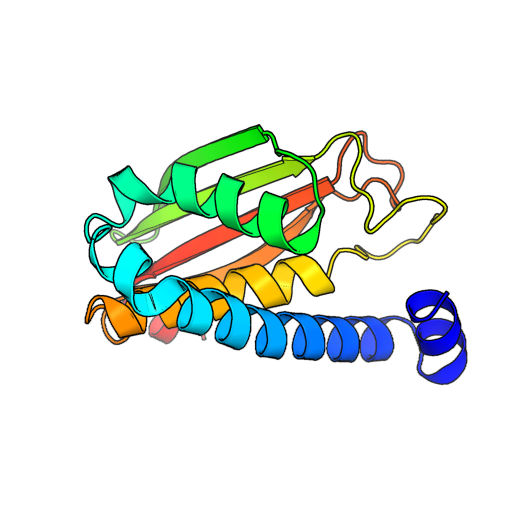 N 1
ATOM 717 C CA . TYR A 1 86 ? 16.904 1.301 -0.027 1.00 94.69 86 TYR A CA 1
ATOM 718 C C . TYR A 1 86 ? 17.398 0.154 -0.915 1.00 94.69 86 TYR A C 1
ATOM 720 O O . TYR A 1 86 ? 18.168 0.398 -1.839 1.00 94.69 86 TYR A O 1
ATOM 728 N N . ASN A 1 87 ? 16.910 -1.067 -0.697 1.00 92.94 87 ASN A N 1
ATOM 729 C CA . ASN A 1 87 ? 17.242 -2.281 -1.441 1.00 92.94 87 ASN A CA 1
ATOM 730 C C . ASN A 1 87 ? 15.981 -2.903 -2.057 1.00 92.94 87 ASN A C 1
ATOM 732 O O . ASN A 1 87 ? 15.821 -4.120 -2.066 1.00 92.94 87 ASN A O 1
ATOM 736 N N . CYS A 1 88 ? 15.084 -2.050 -2.562 1.00 92.56 88 CYS A N 1
ATOM 737 C CA . CYS A 1 88 ? 13.792 -2.463 -3.096 1.00 92.56 88 CYS A CA 1
ATOM 738 C C . CYS A 1 88 ? 13.942 -3.549 -4.184 1.00 92.56 88 CYS A C 1
ATOM 740 O O . CYS A 1 88 ? 14.523 -3.270 -5.239 1.00 92.56 88 CYS A O 1
ATOM 742 N N . PRO A 1 89 ? 13.389 -4.761 -3.977 1.00 91.88 89 PRO A N 1
ATOM 743 C CA . PRO A 1 89 ? 13.525 -5.856 -4.938 1.00 91.88 89 PRO A CA 1
ATOM 744 C C . PRO A 1 89 ? 12.692 -5.627 -6.206 1.00 91.88 89 PRO A C 1
ATOM 746 O O . PRO A 1 89 ? 13.014 -6.149 -7.267 1.00 91.88 89 PRO A O 1
ATOM 749 N N . TRP A 1 90 ? 11.641 -4.808 -6.117 1.00 90.69 90 TRP A N 1
ATOM 750 C CA . TRP A 1 90 ? 10.695 -4.557 -7.210 1.00 90.69 90 TRP A CA 1
ATOM 751 C C . TRP A 1 90 ? 11.262 -3.717 -8.349 1.00 90.69 90 TRP A C 1
ATOM 753 O O . TRP A 1 90 ? 10.709 -3.727 -9.444 1.00 90.69 90 TRP A O 1
ATOM 763 N N . CYS A 1 91 ? 12.340 -2.980 -8.091 1.00 89.31 91 CYS A N 1
ATOM 764 C CA . CYS A 1 91 ? 12.987 -2.125 -9.079 1.00 89.31 91 CYS A CA 1
ATOM 765 C C . CYS A 1 91 ? 14.424 -2.552 -9.394 1.00 89.31 91 CYS A C 1
ATOM 767 O O . CYS A 1 91 ? 15.172 -1.789 -10.005 1.00 89.31 91 CYS A O 1
ATOM 769 N N . LEU A 1 92 ? 14.843 -3.729 -8.925 1.00 85.75 92 LEU A N 1
ATOM 770 C CA . LEU A 1 92 ? 16.207 -4.203 -9.105 1.00 85.75 92 LEU A CA 1
ATOM 771 C C . LEU A 1 92 ? 16.478 -4.468 -10.592 1.00 85.75 92 LEU A C 1
ATOM 773 O O . LEU A 1 92 ? 15.756 -5.234 -11.223 1.00 85.75 92 LEU A O 1
ATOM 777 N N . GLY A 1 93 ? 17.517 -3.835 -11.141 1.00 81.69 93 GLY A N 1
ATOM 778 C CA . GLY A 1 93 ? 17.902 -3.993 -12.547 1.00 81.69 93 GLY A CA 1
ATOM 779 C C . GLY A 1 93 ? 17.061 -3.193 -13.548 1.00 81.69 93 GLY A C 1
ATOM 780 O O . GLY A 1 93 ? 17.152 -3.457 -14.742 1.00 81.69 93 GLY A O 1
ATOM 781 N N . PHE A 1 94 ? 16.258 -2.227 -13.088 1.00 81.19 94 PHE A N 1
ATOM 782 C CA . PHE A 1 94 ? 15.491 -1.335 -13.958 1.00 81.19 94 PHE A CA 1
ATOM 783 C C . PHE A 1 94 ? 16.020 0.093 -13.903 1.00 81.19 94 PHE A C 1
ATOM 785 O O . PHE A 1 94 ? 16.202 0.652 -12.823 1.00 81.19 94 PHE A O 1
ATOM 792 N N . GLU A 1 95 ? 16.125 0.709 -15.074 1.00 84.06 95 GLU A N 1
ATOM 793 C CA . GLU A 1 95 ? 16.202 2.157 -15.240 1.00 84.06 95 GLU A CA 1
ATOM 794 C C . GLU A 1 95 ? 15.032 2.583 -16.120 1.00 84.06 95 GLU A C 1
ATOM 796 O O . GLU A 1 95 ? 14.868 2.097 -17.239 1.00 84.06 95 GLU A O 1
ATOM 801 N N . TYR A 1 96 ? 14.153 3.428 -15.585 1.00 81.12 96 TYR A N 1
ATOM 802 C CA . TYR A 1 96 ? 12.928 3.810 -16.275 1.00 81.12 96 TYR A CA 1
ATOM 803 C C . TYR A 1 96 ? 12.449 5.191 -15.835 1.00 81.12 96 TYR A C 1
ATOM 805 O O . TYR A 1 96 ? 12.646 5.607 -14.694 1.00 81.12 96 TYR A O 1
ATOM 813 N N . SER A 1 97 ? 11.775 5.911 -16.730 1.00 82.88 97 SER A N 1
ATOM 814 C CA . SER A 1 97 ? 11.269 7.261 -16.448 1.00 82.88 97 SER A CA 1
ATOM 815 C C . SER A 1 97 ? 10.070 7.268 -15.488 1.00 82.88 97 SER A C 1
ATOM 817 O O . SER A 1 97 ? 9.844 8.263 -14.790 1.00 82.88 97 SER A O 1
ATOM 819 N N . TYR A 1 98 ? 9.335 6.155 -15.403 1.00 80.69 98 TYR A N 1
ATOM 820 C CA . TYR A 1 98 ? 8.140 6.003 -14.570 1.00 80.69 98 TYR A CA 1
ATOM 821 C C . TYR A 1 98 ? 8.433 5.276 -13.246 1.00 80.69 98 TYR A C 1
ATOM 823 O O . TYR A 1 98 ? 9.335 4.442 -13.187 1.00 80.69 98 TYR A O 1
ATOM 831 N N . PRO A 1 99 ? 7.672 5.555 -12.169 1.00 84.94 99 PRO A N 1
ATOM 832 C CA . PRO A 1 99 ? 7.692 4.737 -10.958 1.00 84.94 99 PRO A CA 1
ATOM 833 C C . PRO A 1 99 ? 7.183 3.320 -11.268 1.00 84.94 99 PRO A C 1
ATOM 835 O O . PRO A 1 99 ? 6.124 3.170 -11.878 1.00 84.94 99 PRO A O 1
ATOM 838 N N . ILE A 1 100 ? 7.935 2.289 -10.872 1.00 91.38 100 ILE A N 1
ATOM 839 C CA . ILE A 1 100 ? 7.659 0.889 -11.243 1.00 91.38 100 ILE A CA 1
ATOM 840 C C . ILE A 1 100 ? 7.183 0.007 -10.084 1.00 91.38 100 ILE A C 1
ATOM 842 O O . ILE A 1 100 ? 6.776 -1.134 -10.304 1.00 91.38 100 ILE A O 1
ATOM 846 N N . CYS A 1 101 ? 7.145 0.519 -8.851 1.00 93.81 101 CYS A N 1
ATOM 847 C CA . CYS A 1 101 ? 6.648 -0.216 -7.685 1.00 93.81 101 CYS A CA 1
ATOM 848 C C . CYS A 1 101 ? 5.105 -0.205 -7.619 1.00 93.81 101 CYS A C 1
ATOM 850 O O . CYS A 1 101 ? 4.510 -0.029 -6.553 1.00 93.81 101 CYS A O 1
ATOM 852 N N . SER A 1 102 ? 4.424 -0.409 -8.750 1.00 94.19 102 SER A N 1
ATOM 853 C CA . SER A 1 102 ? 2.957 -0.416 -8.825 1.00 94.19 102 SER A CA 1
ATOM 854 C C . SER A 1 102 ? 2.329 -1.622 -8.127 1.00 94.19 102 SER A C 1
ATOM 856 O O . SER A 1 102 ? 1.274 -1.476 -7.511 1.00 94.19 102 SER A O 1
ATOM 858 N N . TYR A 1 103 ? 2.988 -2.787 -8.163 1.00 95.19 103 TYR A N 1
ATOM 859 C CA . TYR A 1 103 ? 2.529 -3.984 -7.451 1.00 95.19 103 TYR A CA 1
ATOM 860 C C . TYR A 1 103 ? 2.396 -3.728 -5.943 1.00 95.19 103 TYR A C 1
ATOM 862 O O . TYR A 1 103 ? 1.285 -3.844 -5.424 1.00 95.19 103 TYR A O 1
ATOM 870 N N . PRO A 1 104 ? 3.457 -3.312 -5.219 1.00 95.81 104 PRO A N 1
ATOM 871 C CA . PRO A 1 104 ? 3.335 -3.079 -3.786 1.00 95.81 104 PRO A CA 1
ATOM 872 C C . PRO A 1 104 ? 2.397 -1.909 -3.450 1.00 95.81 104 PRO A C 1
ATOM 874 O O . PRO A 1 104 ? 1.774 -1.942 -2.392 1.00 95.81 104 PRO A O 1
ATOM 877 N N . CYS A 1 105 ? 2.205 -0.926 -4.347 1.00 96.75 105 CYS A N 1
ATOM 878 C CA . CYS A 1 105 ? 1.159 0.088 -4.165 1.00 96.75 105 CYS A CA 1
ATOM 879 C C . CYS A 1 105 ? -0.241 -0.535 -4.108 1.00 96.75 105 CYS A C 1
ATOM 881 O O . CYS A 1 105 ? -0.987 -0.275 -3.165 1.00 96.75 105 CYS A O 1
ATOM 883 N N . GLY A 1 106 ? -0.586 -1.376 -5.088 1.00 97.00 106 GLY A N 1
ATOM 884 C CA . GLY A 1 106 ? -1.874 -2.070 -5.107 1.00 97.00 106 GLY A CA 1
ATOM 885 C C . GLY A 1 106 ? -2.053 -2.961 -3.879 1.00 97.00 106 GLY A C 1
ATOM 886 O O . GLY A 1 106 ? -3.093 -2.913 -3.223 1.00 97.00 106 GLY A O 1
ATOM 887 N N . THR A 1 107 ? -1.006 -3.706 -3.516 1.00 96.88 107 THR A N 1
ATOM 888 C CA . THR A 1 107 ? -1.016 -4.616 -2.363 1.00 96.88 107 THR A CA 1
ATOM 889 C C . THR A 1 107 ? -1.290 -3.889 -1.051 1.00 96.88 107 THR A C 1
ATOM 891 O O . THR A 1 107 ? -2.120 -4.350 -0.266 1.00 96.88 107 THR A O 1
ATOM 894 N N . TYR A 1 108 ? -0.649 -2.740 -0.816 1.00 97.31 108 TYR A N 1
ATOM 895 C CA . TYR A 1 108 ? -0.930 -1.926 0.367 1.00 97.31 108 TYR A CA 1
ATOM 896 C C . TYR A 1 108 ? -2.341 -1.360 0.367 1.00 97.31 108 TYR A C 1
ATOM 898 O O . TYR A 1 108 ? -3.029 -1.454 1.380 1.00 97.31 108 TYR A O 1
ATOM 906 N N . GLU A 1 109 ? -2.785 -0.800 -0.759 1.00 97.06 109 GLU A N 1
ATOM 907 C CA . GLU A 1 109 ? -4.100 -0.172 -0.849 1.00 97.06 109 GLU A CA 1
ATOM 908 C C . GLU A 1 109 ? -5.212 -1.178 -0.508 1.00 97.06 109 GLU A C 1
ATOM 910 O O . GLU A 1 109 ? -6.003 -0.952 0.410 1.00 97.06 109 GLU A O 1
ATOM 915 N N . ALA A 1 110 ? -5.209 -2.343 -1.156 1.00 97.06 110 ALA A N 1
ATOM 916 C CA . ALA A 1 110 ? -6.190 -3.392 -0.898 1.00 97.06 110 ALA A CA 1
ATOM 917 C C . ALA A 1 110 ? -6.023 -4.067 0.468 1.00 97.06 110 ALA A C 1
ATOM 919 O O . ALA A 1 110 ? -7.016 -4.366 1.141 1.00 97.06 110 ALA A O 1
ATOM 920 N N . GLY A 1 111 ? -4.783 -4.311 0.900 1.00 96.56 111 GLY A N 1
ATOM 921 C CA . GLY A 1 111 ? -4.494 -4.908 2.203 1.00 96.56 111 GLY A CA 1
ATOM 922 C C . GLY A 1 111 ? -5.042 -4.051 3.343 1.00 96.56 111 GLY A C 1
ATOM 923 O O . GLY A 1 111 ? -5.757 -4.558 4.212 1.00 96.56 111 GLY A O 1
ATOM 924 N N . THR A 1 112 ? -4.813 -2.738 3.288 1.00 96.00 112 THR A N 1
ATOM 925 C CA . THR A 1 112 ? -5.362 -1.794 4.263 1.00 96.00 112 THR A CA 1
ATOM 926 C C . THR A 1 112 ? -6.885 -1.721 4.193 1.00 96.00 112 THR A C 1
ATOM 928 O O . THR A 1 112 ? -7.536 -1.774 5.235 1.00 96.00 112 THR A O 1
ATOM 931 N N . LEU A 1 113 ? -7.486 -1.638 3.001 1.00 96.00 113 LEU A N 1
ATOM 932 C CA . LEU A 1 113 ? -8.951 -1.615 2.878 1.00 96.00 113 LEU A CA 1
ATOM 933 C C . LEU A 1 113 ? -9.590 -2.885 3.460 1.00 96.00 113 LEU A C 1
ATOM 935 O O . LEU A 1 113 ? -10.614 -2.818 4.138 1.00 96.00 113 LEU A O 1
ATOM 939 N N . THR A 1 114 ? -8.956 -4.040 3.262 1.00 96.62 114 THR A N 1
ATOM 940 C CA . THR A 1 114 ? -9.393 -5.302 3.875 1.00 96.62 114 THR A CA 1
ATOM 941 C C . THR A 1 114 ? -9.283 -5.248 5.387 1.00 96.62 114 THR A C 1
ATOM 943 O O . THR A 1 114 ? -10.205 -5.666 6.079 1.00 96.62 114 THR A O 1
ATOM 946 N N . TRP A 1 115 ? -8.182 -4.720 5.919 1.00 95.69 115 TRP A N 1
ATOM 947 C CA . TRP A 1 115 ? -8.034 -4.545 7.357 1.00 95.69 115 TRP A CA 1
ATOM 948 C C . TRP A 1 115 ? -9.132 -3.639 7.922 1.00 95.69 115 TRP A C 1
ATOM 950 O O . TRP A 1 115 ? -9.802 -4.046 8.868 1.00 95.69 115 TRP A O 1
ATOM 960 N N . PHE A 1 116 ? -9.411 -2.494 7.290 1.00 95.38 116 PHE A N 1
ATOM 961 C CA . PHE A 1 116 ? -10.519 -1.616 7.677 1.00 95.38 116 PHE A CA 1
ATOM 962 C C . PHE A 1 116 ? -11.865 -2.340 7.659 1.00 95.38 116 PHE A C 1
ATOM 964 O O . PHE A 1 116 ? -12.656 -2.165 8.580 1.00 95.38 116 PHE A O 1
ATOM 971 N N . MET A 1 117 ? -12.124 -3.189 6.665 1.00 95.69 117 MET A N 1
ATOM 972 C CA . MET A 1 117 ? -13.322 -4.031 6.637 1.00 95.69 117 MET A CA 1
ATOM 973 C C . MET A 1 117 ? -13.360 -5.005 7.821 1.00 95.69 117 MET A C 1
ATOM 975 O O . MET A 1 117 ? -14.381 -5.110 8.496 1.00 95.69 117 MET A O 1
ATOM 979 N N . LEU A 1 118 ? -12.248 -5.682 8.117 1.00 95.81 118 LEU A N 1
ATOM 980 C CA . LEU A 1 118 ? -12.162 -6.662 9.202 1.00 95.81 118 LEU A CA 1
ATOM 981 C C . LEU A 1 118 ? -12.393 -6.052 10.591 1.00 95.81 118 LEU A C 1
ATOM 983 O O . LEU A 1 118 ? -12.902 -6.756 11.464 1.00 95.81 118 LEU A O 1
ATOM 987 N N . ILE A 1 119 ? -12.043 -4.776 10.786 1.00 95.31 119 ILE A N 1
ATOM 988 C CA . ILE A 1 119 ? -12.231 -4.042 12.051 1.00 95.31 119 ILE A CA 1
ATOM 989 C C . ILE A 1 119 ? -13.482 -3.145 12.065 1.00 95.31 119 ILE A C 1
ATOM 991 O O . ILE A 1 119 ? -13.648 -2.352 12.989 1.00 95.31 119 ILE A O 1
ATOM 995 N N . GLY A 1 120 ? -14.355 -3.234 11.053 1.00 94.38 120 GLY A N 1
ATOM 996 C CA . GLY A 1 120 ? -15.606 -2.463 10.997 1.00 94.38 120 GLY A CA 1
ATOM 997 C C . GLY A 1 120 ? -15.425 -0.960 10.739 1.00 94.38 120 GLY A C 1
ATOM 998 O O . GLY A 1 120 ? -16.237 -0.157 11.180 1.00 94.38 120 GLY A O 1
ATOM 999 N N . LYS A 1 121 ? -14.350 -0.566 10.048 1.00 93.69 121 LYS A N 1
ATOM 1000 C CA . LYS A 1 121 ? -13.965 0.830 9.760 1.00 93.69 121 LYS A CA 1
ATOM 1001 C C . LYS A 1 121 ? -13.980 1.201 8.276 1.00 93.69 121 LYS A C 1
ATOM 1003 O O . LYS A 1 121 ? -13.608 2.321 7.925 1.00 93.69 121 LYS A O 1
ATOM 1008 N N . ILE A 1 122 ? -14.419 0.295 7.401 1.00 92.25 122 ILE A N 1
ATOM 1009 C CA . ILE A 1 122 ? -14.393 0.498 5.943 1.00 92.25 122 ILE A CA 1
ATOM 1010 C C . ILE A 1 122 ? -15.273 1.657 5.463 1.00 92.25 122 ILE A C 1
ATOM 1012 O O . ILE A 1 122 ? -14.933 2.278 4.461 1.00 92.25 122 ILE A O 1
ATOM 1016 N N . ASP A 1 123 ? -16.355 1.987 6.170 1.00 89.00 123 ASP A N 1
ATOM 1017 C CA . ASP A 1 123 ? -17.229 3.118 5.822 1.00 89.00 123 ASP A CA 1
ATOM 1018 C C . ASP A 1 123 ? -16.715 4.462 6.357 1.00 89.00 123 ASP A C 1
ATOM 1020 O O . ASP A 1 123 ? -17.061 5.523 5.836 1.00 89.00 123 ASP A O 1
ATOM 1024 N N . GLU A 1 124 ? -15.839 4.426 7.362 1.00 90.19 124 GLU A N 1
ATOM 1025 C CA . GLU A 1 124 ? -15.236 5.613 7.967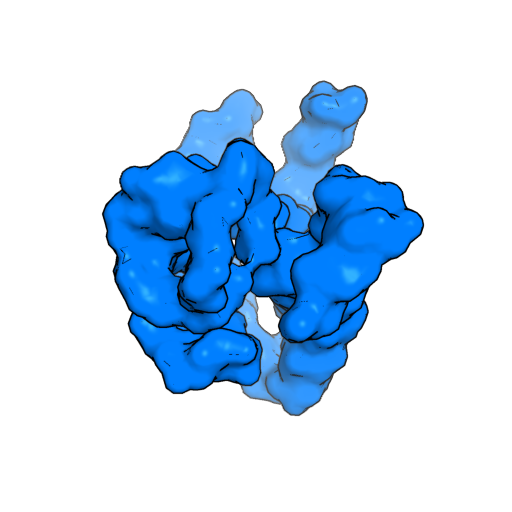 1.00 90.19 124 GLU A CA 1
ATOM 1026 C C . GLU A 1 124 ? -13.968 6.035 7.223 1.00 90.19 124 GLU A C 1
ATOM 1028 O O . GLU A 1 124 ? -13.760 7.227 6.984 1.00 90.19 124 GLU A O 1
ATOM 1033 N N . TYR A 1 125 ? -13.140 5.064 6.835 1.00 90.94 125 TYR A N 1
ATOM 1034 C CA . TYR A 1 125 ? -11.808 5.293 6.291 1.00 90.94 125 TYR A CA 1
ATOM 1035 C C . TYR A 1 125 ? -11.640 4.744 4.876 1.00 90.94 125 TYR A C 1
ATOM 1037 O O . TYR A 1 125 ? -12.314 3.821 4.415 1.00 90.94 125 TYR A O 1
ATOM 1045 N N . CYS A 1 126 ? -10.683 5.327 4.176 1.00 91.88 126 CYS A N 1
ATOM 1046 C CA . CYS A 1 126 ? -10.168 4.851 2.905 1.00 91.88 126 CYS A CA 1
ATOM 1047 C C . CYS A 1 126 ? -8.647 4.914 2.925 1.00 91.88 126 CYS A C 1
ATOM 1049 O O . CYS A 1 126 ? -8.062 5.686 3.684 1.00 91.88 126 CYS A O 1
ATOM 1051 N N . ALA A 1 127 ? -8.030 4.097 2.080 1.00 93.62 127 ALA A N 1
ATOM 1052 C CA . ALA A 1 127 ? -6.596 4.072 1.885 1.00 93.62 127 ALA A CA 1
ATOM 1053 C C . ALA A 1 127 ? -6.284 4.340 0.416 1.00 93.62 127 ALA A C 1
ATOM 1055 O O . ALA A 1 127 ? -6.991 3.845 -0.461 1.00 93.62 127 ALA A O 1
ATOM 1056 N N . ILE A 1 128 ? -5.239 5.120 0.161 1.00 94.69 128 ILE A N 1
ATOM 1057 C CA . ILE A 1 128 ? -4.672 5.324 -1.173 1.00 94.69 128 ILE A CA 1
ATOM 1058 C C . ILE A 1 128 ? -3.168 5.123 -1.058 1.00 94.69 128 ILE A C 1
ATOM 1060 O O . ILE A 1 128 ? -2.549 5.685 -0.157 1.00 94.69 128 ILE A O 1
ATOM 1064 N N . THR A 1 129 ? -2.575 4.347 -1.964 1.00 96.06 129 THR A N 1
ATOM 1065 C CA . THR A 1 129 ? -1.119 4.139 -1.973 1.00 96.06 129 THR A CA 1
ATOM 1066 C C . THR A 1 129 ? -0.498 4.545 -3.294 1.00 96.06 129 THR A C 1
ATOM 1068 O O . THR A 1 129 ? -0.916 4.075 -4.352 1.00 96.06 129 THR A O 1
ATOM 1071 N N . ARG A 1 130 ? 0.539 5.382 -3.256 1.00 95.31 130 ARG A N 1
ATOM 1072 C CA . ARG A 1 130 ? 1.307 5.773 -4.447 1.00 95.31 130 ARG A CA 1
ATOM 1073 C C . ARG A 1 130 ? 2.802 5.694 -4.184 1.00 95.31 130 ARG A C 1
ATOM 1075 O O . ARG A 1 130 ? 3.263 5.962 -3.079 1.00 95.31 130 ARG A O 1
ATOM 1082 N N . GLU A 1 131 ? 3.569 5.367 -5.215 1.00 95.31 131 GLU A N 1
ATOM 1083 C CA . GLU A 1 131 ? 5.022 5.489 -5.172 1.00 95.31 131 GLU A CA 1
ATOM 1084 C C . GLU A 1 131 ? 5.406 6.962 -5.337 1.00 95.31 131 GLU A C 1
ATOM 1086 O O . GLU A 1 131 ? 5.097 7.586 -6.351 1.00 95.31 131 GLU A O 1
ATOM 1091 N N . SER A 1 132 ? 6.072 7.525 -4.332 1.00 92.50 132 SER A N 1
ATOM 1092 C CA . SER A 1 132 ? 6.502 8.926 -4.318 1.00 92.50 132 SER A CA 1
ATOM 1093 C C . SER A 1 132 ? 7.995 9.102 -4.608 1.00 92.50 132 SER A C 1
ATOM 1095 O O . SER A 1 132 ? 8.412 10.188 -5.008 1.00 92.50 132 SER A O 1
ATOM 1097 N N . LYS A 1 133 ? 8.812 8.052 -4.449 1.00 94.62 133 LYS A N 1
ATOM 1098 C CA . LYS A 1 133 ? 10.216 7.995 -4.905 1.00 94.62 133 LYS A CA 1
ATOM 1099 C C . LYS A 1 133 ? 10.525 6.598 -5.436 1.00 94.62 133 LYS A C 1
ATOM 1101 O O . LYS A 1 133 ? 10.003 5.638 -4.886 1.00 94.62 133 LYS A O 1
ATOM 1106 N N . CYS A 1 134 ? 11.384 6.489 -6.449 1.00 94.44 134 CYS A N 1
ATOM 1107 C CA . CYS A 1 134 ? 11.745 5.215 -7.075 1.00 94.44 134 CYS A CA 1
ATOM 1108 C C . CYS A 1 134 ? 13.250 5.159 -7.370 1.00 94.44 134 CYS A C 1
ATOM 1110 O O . CYS A 1 134 ? 13.787 6.118 -7.932 1.00 94.44 134 CYS A O 1
ATOM 1112 N N . LYS A 1 135 ? 13.920 4.036 -7.071 1.00 93.62 135 LYS A N 1
ATOM 1113 C CA . LYS A 1 135 ? 15.329 3.839 -7.458 1.00 93.62 135 LYS A CA 1
ATOM 1114 C C . LYS A 1 135 ? 15.511 3.735 -8.966 1.00 93.62 135 LYS A C 1
ATOM 1116 O O . LYS A 1 135 ? 16.482 4.275 -9.475 1.00 93.62 135 LYS A O 1
ATOM 1121 N N . ALA A 1 136 ? 14.555 3.137 -9.681 1.00 91.44 136 ALA A N 1
ATOM 1122 C CA . ALA A 1 136 ? 14.625 3.033 -11.141 1.00 91.44 136 ALA A CA 1
ATOM 1123 C C . ALA A 1 136 ? 14.623 4.399 -11.849 1.00 91.44 136 ALA A C 1
ATOM 1125 O O . ALA A 1 136 ? 15.015 4.491 -13.005 1.00 91.44 136 ALA A O 1
ATOM 1126 N N . ARG A 1 137 ? 14.231 5.470 -11.143 1.00 91.62 137 ARG A N 1
ATOM 1127 C CA . ARG A 1 137 ? 14.295 6.861 -11.619 1.00 91.62 137 ARG A CA 1
ATOM 1128 C C . ARG A 1 137 ? 15.584 7.586 -11.197 1.00 91.62 137 ARG A C 1
ATOM 1130 O O . ARG A 1 137 ? 15.601 8.812 -11.156 1.00 91.62 137 ARG A O 1
ATOM 1137 N N . GLY A 1 138 ? 16.621 6.852 -10.790 1.00 88.69 138 GLY A N 1
ATOM 1138 C CA . GLY A 1 138 ? 17.875 7.409 -10.265 1.00 88.69 138 GLY A CA 1
ATOM 1139 C C . GLY A 1 138 ? 17.804 7.879 -8.806 1.00 88.69 138 GLY A C 1
ATOM 1140 O O . GLY A 1 138 ? 18.703 8.566 -8.327 1.00 88.69 138 GLY A O 1
ATOM 1141 N N . GLY A 1 139 ? 16.731 7.544 -8.079 1.00 88.94 139 GLY A N 1
ATOM 1142 C CA . GLY A 1 139 ? 16.580 7.896 -6.667 1.00 88.94 139 GLY A CA 1
ATOM 1143 C C . GLY A 1 139 ? 17.392 6.993 -5.721 1.00 88.94 139 GLY A C 1
ATOM 1144 O O . GLY A 1 139 ? 17.693 5.848 -6.052 1.00 88.94 139 GLY A O 1
ATOM 1145 N N . PRO A 1 140 ? 17.679 7.441 -4.484 1.00 93.00 140 PRO A N 1
ATOM 1146 C CA . PRO A 1 140 ? 18.432 6.640 -3.512 1.00 93.00 140 PRO A CA 1
ATOM 1147 C C . PRO A 1 140 ? 17.614 5.490 -2.894 1.00 93.00 140 PRO A C 1
ATOM 1149 O O . PRO A 1 140 ? 18.174 4.582 -2.286 1.00 93.00 140 PRO A O 1
ATOM 1152 N N . CYS A 1 141 ? 16.283 5.527 -3.010 1.00 94.75 141 CYS A N 1
ATOM 1153 C CA . CYS A 1 141 ? 15.368 4.527 -2.455 1.00 94.75 141 CYS A CA 1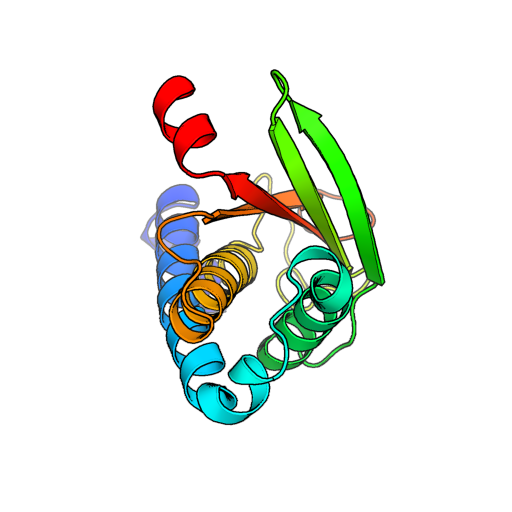
ATOM 1154 C C . CYS A 1 141 ? 14.052 4.477 -3.240 1.00 94.75 141 CYS A C 1
ATOM 1156 O O . CYS A 1 141 ? 13.723 5.412 -3.980 1.00 94.75 141 CYS A O 1
ATOM 1158 N N . CYS A 1 142 ? 13.277 3.413 -3.020 1.00 96.06 142 CYS A N 1
ATOM 1159 C CA . CYS A 1 142 ? 11.850 3.422 -3.319 1.00 96.06 142 CYS A CA 1
ATOM 1160 C C . CYS A 1 142 ? 11.084 3.838 -2.065 1.00 96.06 142 CYS A C 1
ATOM 1162 O O . CYS A 1 142 ? 11.383 3.374 -0.963 1.00 96.06 142 CYS A O 1
ATOM 1164 N N . LYS A 1 143 ? 10.104 4.726 -2.228 1.00 97.00 143 LYS A N 1
ATOM 1165 C CA . LYS A 1 143 ? 9.235 5.202 -1.152 1.00 97.00 143 LYS A CA 1
ATOM 1166 C C . LYS A 1 143 ? 7.788 5.122 -1.605 1.00 97.00 143 LYS A C 1
ATOM 1168 O O . LYS A 1 143 ? 7.421 5.748 -2.598 1.00 97.00 143 LYS A O 1
ATOM 1173 N N . LEU A 1 144 ? 6.973 4.400 -0.847 1.00 97.12 144 LEU A N 1
ATOM 1174 C CA . LEU A 1 144 ? 5.523 4.418 -0.979 1.00 97.12 144 LEU A CA 1
ATOM 1175 C C . LEU A 1 144 ? 4.932 5.379 0.049 1.00 97.12 144 LEU A C 1
ATOM 1177 O O . LEU A 1 144 ? 5.340 5.369 1.208 1.00 97.12 144 LEU A O 1
ATOM 1181 N N . SER A 1 145 ? 3.968 6.184 -0.383 1.00 96.00 145 SER A N 1
ATOM 1182 C CA . SER A 1 145 ? 3.094 6.979 0.474 1.00 96.00 145 SER A CA 1
ATOM 1183 C C . SER A 1 145 ? 1.750 6.268 0.567 1.00 96.00 145 SER A C 1
ATOM 1185 O O . SER A 1 145 ? 1.043 6.157 -0.436 1.00 96.00 145 SER A O 1
ATOM 1187 N N . VAL A 1 146 ? 1.418 5.771 1.755 1.00 95.38 146 VAL A N 1
ATOM 1188 C CA . VAL A 1 146 ? 0.129 5.154 2.071 1.00 95.38 146 VAL A CA 1
ATOM 1189 C C . VAL A 1 146 ? -0.661 6.157 2.906 1.00 95.38 146 VAL A C 1
ATOM 1191 O O . VAL A 1 146 ? -0.256 6.507 4.012 1.00 95.38 146 VAL A O 1
ATOM 1194 N N . VAL A 1 147 ? -1.773 6.646 2.372 1.00 94.12 147 VAL A N 1
ATOM 1195 C CA . VAL A 1 147 ? -2.568 7.716 2.980 1.00 94.12 147 VAL A CA 1
ATOM 1196 C C . VAL A 1 147 ? -3.891 7.154 3.459 1.00 94.12 147 VAL A C 1
ATOM 1198 O O . VAL A 1 147 ? -4.649 6.605 2.658 1.00 94.12 147 VAL A O 1
ATOM 1201 N N . TYR A 1 148 ? -4.183 7.313 4.749 1.00 93.31 148 TYR A N 1
ATOM 1202 C CA . TYR A 1 148 ? -5.486 7.013 5.328 1.00 93.31 148 TYR A CA 1
ATOM 1203 C C . TYR A 1 148 ? -6.230 8.310 5.598 1.00 93.31 148 TYR A C 1
ATOM 1205 O O . TYR A 1 148 ? -5.783 9.153 6.375 1.00 93.31 148 TYR A O 1
ATOM 1213 N N . SER A 1 149 ? -7.397 8.450 4.991 1.00 89.38 149 SER A N 1
ATOM 1214 C CA . SER A 1 149 ? -8.275 9.600 5.186 1.00 89.38 149 SER A CA 1
ATOM 1215 C C . SER A 1 149 ? -9.681 9.131 5.536 1.00 89.38 149 SER A C 1
ATOM 1217 O O . SER A 1 149 ? -10.061 7.986 5.270 1.00 89.38 149 SER A O 1
ATOM 1219 N N . LYS A 1 150 ? -10.476 10.015 6.149 1.00 85.25 150 LYS A N 1
ATOM 1220 C CA . LYS A 1 150 ? -11.911 9.760 6.291 1.00 85.25 150 LYS A CA 1
ATOM 1221 C C . LYS A 1 150 ? -12.573 9.800 4.915 1.00 85.25 150 LYS A C 1
ATOM 1223 O O . LYS A 1 150 ? -12.330 10.728 4.147 1.00 85.25 150 LYS A O 1
ATOM 1228 N N . ARG A 1 151 ? -13.491 8.875 4.622 1.00 75.94 151 ARG A N 1
ATOM 1229 C CA . ARG A 1 151 ? -14.198 8.841 3.323 1.00 75.94 151 ARG A CA 1
ATOM 1230 C C . ARG A 1 151 ? -14.939 10.138 2.991 1.00 75.94 151 ARG A C 1
ATOM 1232 O O . ARG A 1 151 ? -15.032 10.500 1.822 1.00 75.94 151 ARG A O 1
ATOM 1239 N N . ALA A 1 152 ? -15.445 10.841 4.006 1.00 62.16 152 ALA A N 1
ATOM 1240 C CA . ALA A 1 152 ? -16.109 12.134 3.843 1.00 62.16 152 ALA A CA 1
ATOM 1241 C C . ALA A 1 152 ? -15.206 13.196 3.187 1.00 62.16 152 ALA A C 1
ATOM 1243 O O . ALA A 1 152 ? -15.701 14.005 2.408 1.00 62.16 152 ALA A O 1
ATOM 1244 N N . PHE A 1 153 ? -13.895 13.156 3.447 1.00 59.00 153 PHE A N 1
ATOM 1245 C CA . PHE A 1 153 ? -12.914 14.027 2.800 1.00 59.00 153 PHE A CA 1
ATOM 1246 C C . PHE A 1 153 ? -12.761 13.669 1.313 1.00 59.00 153 PHE A C 1
ATOM 1248 O O . PHE A 1 153 ? -12.919 14.521 0.445 1.00 59.00 153 PHE A O 1
ATOM 1255 N N . ASN A 1 154 ? -12.606 12.382 0.989 1.00 57.25 154 ASN A N 1
ATOM 1256 C CA . ASN A 1 154 ? -12.429 11.939 -0.400 1.00 57.25 154 ASN A CA 1
ATOM 1257 C C . ASN A 1 154 ? -13.642 12.197 -1.318 1.00 57.25 154 ASN A C 1
ATOM 1259 O O . ASN A 1 154 ? -13.484 12.172 -2.535 1.00 57.25 154 ASN A O 1
ATOM 1263 N N . ARG A 1 155 ? -14.847 12.428 -0.772 1.00 58.97 155 ARG A N 1
ATOM 1264 C CA . ARG A 1 155 ? -16.028 12.828 -1.563 1.00 58.97 155 ARG A CA 1
ATOM 1265 C C . ARG A 1 155 ? -16.030 14.308 -1.954 1.00 58.97 155 ARG A C 1
ATOM 1267 O O . ARG A 1 155 ? -16.710 14.645 -2.910 1.00 58.97 155 ARG A O 1
ATOM 1274 N N . LYS A 1 156 ? -15.313 15.172 -1.225 1.00 53.34 156 LYS A N 1
ATOM 1275 C CA . LYS A 1 156 ? -15.208 16.610 -1.529 1.00 53.34 156 LYS A CA 1
ATOM 1276 C C . LYS A 1 156 ? -14.126 16.927 -2.564 1.00 53.34 156 LYS A C 1
ATOM 1278 O O . LYS A 1 156 ? -14.206 17.952 -3.221 1.00 53.34 156 LYS A O 1
ATOM 1283 N N . VAL A 1 157 ? -13.128 16.051 -2.681 1.00 51.78 157 VAL A N 1
ATOM 1284 C CA . VAL A 1 157 ? -11.932 16.236 -3.525 1.00 51.78 157 VAL A CA 1
ATOM 1285 C C . VAL A 1 157 ? -12.058 15.505 -4.879 1.00 51.78 157 VAL A C 1
ATOM 1287 O O . VAL A 1 157 ? -11.113 15.488 -5.663 1.00 51.78 157 VAL A O 1
ATOM 1290 N N . ARG A 1 158 ? -13.204 14.868 -5.159 1.00 44.16 158 ARG A N 1
ATOM 1291 C CA . ARG A 1 158 ? -13.482 14.179 -6.430 1.00 44.16 158 ARG A CA 1
ATOM 1292 C C . ARG A 1 158 ? -14.273 15.043 -7.394 1.00 44.16 158 ARG A C 1
ATOM 1294 O O . ARG A 1 158 ? -15.216 15.706 -6.916 1.00 44.16 158 ARG A O 1
#

Foldseek 3Di:
DQLVVLCVVPNNVVSLVVLLVQLQVVLQVVLVVCLVVLLVVQPCQVCVQVLLQVLCCVPQVDGFDKDWDFDADPNWTKIKIKTKDLPGPQCPPAADQDARVSNSQSNSQNNVCNSCVSNVNNQQKHKGKDWPDHVSPVDSITMIIIMITTVVVVVVVD